Protein AF-A0ABD2HCS8-F1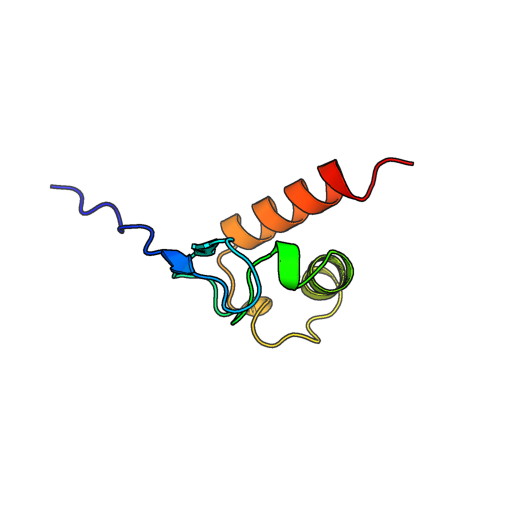 (afdb_monomer_lite)

Radius of gyration: 12.96 Å; chains: 1; bounding box: 29×24×42 Å

Secondary structure (DSSP, 8-state):
--------EEE-SSSS-EEETT---SS-HHHHHHHHHHHHHH-TTSSSGGGS-HHHHHHHHHHHHHHH---

Sequence (71 aa):
MANSPVLEHRPCPTCNGLIAGADPHRLCFECLGPEHAGDGLQYPSCNACPMLPQLSRRHRMEHFQAFYVSP

Foldseek 3Di:
DDPDPPQDWDAAPPDRDIDGPQQPDSGDLVVCDLVNLVCLVVPPPDPRSVSHDPVVNVVSVVVCCVPPVDD

Structure (mmCIF, N/CA/C/O backbone):
data_AF-A0ABD2HCS8-F1
#
_entry.id   AF-A0ABD2HCS8-F1
#
loop_
_atom_site.group_PDB
_atom_site.id
_atom_site.type_symbol
_atom_site.label_atom_id
_atom_site.label_alt_id
_atom_site.label_comp_id
_atom_site.label_asym_id
_atom_site.label_entity_id
_atom_site.label_seq_id
_atom_site.pdbx_PDB_ins_code
_atom_site.Cartn_x
_atom_site.Cartn_y
_atom_site.Cartn_z
_atom_site.occupancy
_atom_site.B_iso_or_equiv
_atom_site.auth_seq_id
_atom_site.auth_comp_id
_atom_site.auth_asym_id
_atom_site.auth_atom_id
_atom_site.pdbx_PDB_model_num
ATOM 1 N N . MET A 1 1 ? 17.834 7.920 -25.382 1.00 37.03 1 MET A N 1
ATOM 2 C CA . MET A 1 1 ? 16.368 7.861 -25.201 1.00 37.03 1 MET A CA 1
ATOM 3 C C . MET A 1 1 ? 16.116 7.143 -23.887 1.00 37.03 1 MET A C 1
ATOM 5 O O . MET A 1 1 ? 16.372 5.950 -23.808 1.00 37.03 1 MET A O 1
ATOM 9 N N . ALA A 1 2 ? 15.779 7.878 -22.827 1.00 42.69 2 ALA A N 1
ATOM 10 C CA . ALA A 1 2 ? 15.507 7.282 -21.524 1.00 42.69 2 ALA A CA 1
ATOM 11 C C . ALA A 1 2 ? 14.139 6.587 -21.590 1.00 42.69 2 ALA A C 1
ATOM 13 O O . ALA A 1 2 ? 13.120 7.259 -21.728 1.00 42.69 2 ALA A O 1
ATOM 14 N N . ASN A 1 3 ? 14.122 5.253 -21.555 1.00 43.41 3 ASN A N 1
ATOM 15 C CA . ASN A 1 3 ? 12.900 4.495 -21.301 1.00 43.41 3 ASN A CA 1
A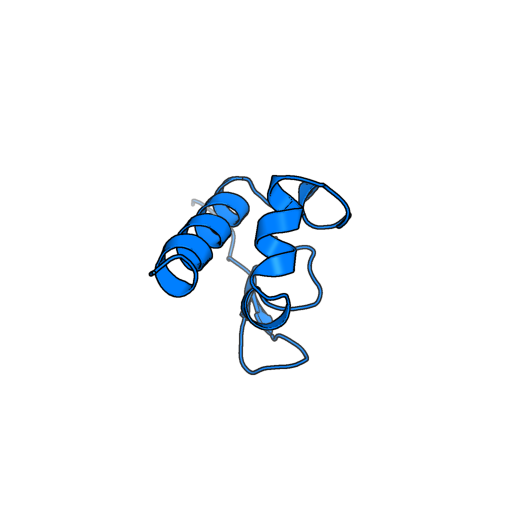TOM 16 C C . ASN A 1 3 ? 12.539 4.726 -19.831 1.00 43.41 3 ASN A C 1
ATOM 18 O O . ASN A 1 3 ? 13.023 4.020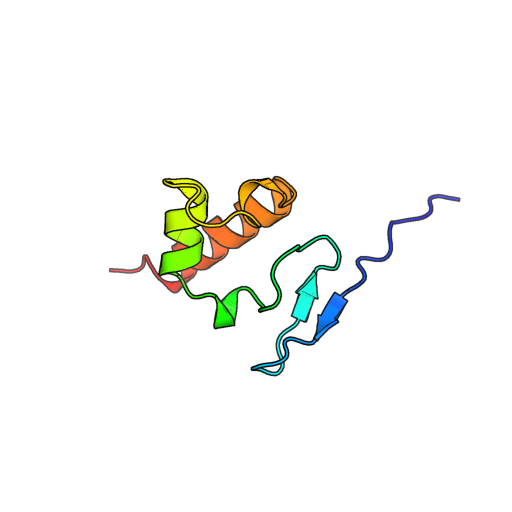 -18.948 1.00 43.41 3 ASN A O 1
ATOM 22 N N . SER A 1 4 ? 11.752 5.765 -19.559 1.00 46.59 4 SER A N 1
ATOM 23 C CA . SER A 1 4 ? 11.060 5.884 -18.281 1.00 46.59 4 SER A CA 1
ATOM 24 C C . SER A 1 4 ? 10.240 4.607 -18.097 1.00 46.59 4 SER A C 1
ATOM 26 O O . SER A 1 4 ? 9.468 4.281 -19.004 1.00 46.59 4 SER A O 1
ATOM 28 N N . PRO A 1 5 ? 10.398 3.854 -16.995 1.00 52.72 5 PRO A N 1
ATOM 29 C CA . PRO A 1 5 ? 9.539 2.711 -16.753 1.00 52.72 5 PRO A CA 1
ATOM 30 C C . PRO A 1 5 ? 8.113 3.247 -16.710 1.00 52.72 5 PRO A C 1
ATOM 32 O O . PRO A 1 5 ? 7.794 4.110 -15.889 1.00 52.72 5 PRO A O 1
ATOM 35 N N . VAL A 1 6 ? 7.275 2.795 -17.642 1.00 54.50 6 VAL A N 1
ATOM 36 C CA . VAL A 1 6 ? 5.840 3.028 -17.554 1.00 54.50 6 VAL A CA 1
ATOM 37 C C . VAL A 1 6 ? 5.453 2.480 -16.188 1.00 54.50 6 VAL A C 1
ATOM 39 O O . VAL A 1 6 ? 5.639 1.292 -15.924 1.00 54.50 6 VAL A O 1
ATOM 42 N N . LEU A 1 7 ? 5.011 3.352 -15.279 1.00 61.34 7 LEU A N 1
ATOM 43 C CA . LEU A 1 7 ? 4.330 2.905 -14.074 1.00 61.34 7 LEU A CA 1
ATOM 44 C C . LEU A 1 7 ? 3.042 2.246 -14.567 1.00 61.34 7 LEU A C 1
ATOM 46 O O . LEU A 1 7 ? 2.021 2.898 -14.779 1.00 61.34 7 LEU A O 1
ATOM 50 N N . GLU A 1 8 ? 3.134 0.957 -14.864 1.00 79.31 8 GLU A N 1
ATOM 51 C CA . GLU A 1 8 ? 1.992 0.135 -15.206 1.00 79.31 8 GLU A CA 1
ATOM 52 C C . GLU A 1 8 ? 1.103 0.118 -13.966 1.00 79.31 8 GLU A C 1
ATOM 54 O O . GLU A 1 8 ? 1.602 -0.070 -12.862 1.00 79.31 8 GLU A O 1
ATOM 59 N N . HIS A 1 9 ? -0.186 0.405 -14.103 1.00 84.44 9 HIS A N 1
ATOM 60 C CA . HIS A 1 9 ? -1.128 0.359 -12.989 1.00 84.44 9 HIS A CA 1
ATOM 61 C C . HIS A 1 9 ? -2.203 -0.665 -13.323 1.00 84.44 9 HIS A C 1
ATOM 63 O O . HIS A 1 9 ? -2.698 -0.697 -14.449 1.00 84.44 9 HIS A O 1
ATOM 69 N N . ARG A 1 10 ? -2.584 -1.487 -12.343 1.00 88.94 10 ARG A N 1
ATOM 70 C CA . ARG A 1 10 ? -3.696 -2.435 -12.474 1.00 88.94 10 ARG A CA 1
ATOM 71 C C . ARG A 1 10 ? -4.886 -1.992 -11.619 1.00 88.94 10 ARG A C 1
ATOM 73 O O . ARG A 1 10 ? -4.671 -1.423 -10.546 1.00 88.94 10 ARG A O 1
ATOM 80 N N . PRO A 1 11 ? -6.131 -2.233 -12.059 1.00 90.69 11 PRO A N 1
ATOM 81 C CA . PRO A 1 11 ? -7.308 -1.884 -11.274 1.00 90.69 11 PRO A CA 1
ATOM 82 C C . PRO A 1 11 ? -7.422 -2.767 -10.027 1.00 90.69 11 PRO A C 1
ATOM 84 O O . PRO A 1 11 ? -7.078 -3.952 -10.046 1.00 90.69 11 PRO A O 1
ATOM 87 N N . CYS A 1 12 ? -7.926 -2.190 -8.939 1.00 90.44 12 CYS A N 1
ATOM 88 C CA . CYS A 1 12 ? -8.318 -2.950 -7.761 1.00 90.44 12 CYS A CA 1
ATOM 89 C C . CYS A 1 12 ? -9.572 -3.789 -8.071 1.00 90.44 12 CYS A C 1
ATOM 91 O O . CYS A 1 12 ? -10.513 -3.274 -8.667 1.00 90.44 12 CYS A O 1
ATOM 93 N N . PRO A 1 13 ? -9.642 -5.065 -7.654 1.00 91.75 13 PRO A N 1
ATOM 94 C CA . PRO A 1 13 ? -10.827 -5.890 -7.892 1.00 91.75 13 PRO A CA 1
ATOM 95 C C . PRO A 1 13 ? -12.024 -5.523 -6.998 1.00 91.75 13 PRO A C 1
ATOM 97 O O . PRO A 1 13 ? -13.130 -5.985 -7.256 1.00 91.75 13 PRO A O 1
ATOM 100 N N . THR A 1 14 ? -11.809 -4.732 -5.941 1.00 92.00 14 THR A N 1
ATOM 101 C CA . THR A 1 14 ? -12.827 -4.435 -4.915 1.00 92.00 14 THR A CA 1
ATOM 102 C C . THR A 1 14 ? -13.349 -3.000 -4.990 1.00 92.00 14 THR A C 1
ATOM 104 O O . THR A 1 14 ? -14.461 -2.721 -4.552 1.00 92.00 14 THR A O 1
ATOM 107 N N . CYS A 1 15 ? -12.565 -2.074 -5.539 1.00 89.62 15 CYS A N 1
ATOM 108 C CA . CYS A 1 15 ? -12.931 -0.664 -5.649 1.00 89.62 15 CYS A CA 1
ATOM 109 C C . CYS A 1 15 ? -12.420 -0.078 -6.968 1.00 89.62 15 CYS A C 1
ATOM 111 O O . CYS A 1 15 ? -11.645 -0.712 -7.675 1.00 89.62 15 CYS A O 1
ATOM 113 N N . ASN A 1 16 ? -12.781 1.168 -7.272 1.00 89.12 16 ASN A N 1
ATOM 114 C CA . ASN A 1 16 ? -12.312 1.859 -8.479 1.00 89.12 16 ASN A CA 1
ATOM 115 C C . ASN A 1 16 ? -10.884 2.445 -8.347 1.00 89.12 16 ASN A C 1
ATOM 117 O O . ASN A 1 16 ? -10.519 3.383 -9.052 1.00 89.12 16 ASN A O 1
ATOM 121 N N . GLY A 1 17 ? -10.098 1.945 -7.389 1.00 86.44 17 GLY A N 1
ATOM 122 C CA . GLY A 1 17 ? -8.731 2.383 -7.117 1.00 86.44 17 GLY A CA 1
ATOM 123 C C . GLY A 1 17 ? -7.692 1.703 -8.009 1.00 86.44 17 GLY A C 1
ATOM 124 O O . GLY A 1 17 ? -7.958 0.689 -8.656 1.00 86.44 17 GLY A O 1
ATOM 125 N N . LEU A 1 18 ? -6.472 2.242 -7.994 1.00 87.19 18 LEU A N 1
ATOM 126 C CA . LEU A 1 18 ? -5.337 1.726 -8.761 1.00 87.19 18 LEU A CA 1
ATOM 127 C C . LEU A 1 18 ? -4.290 1.078 -7.850 1.00 87.19 18 LEU A C 1
ATOM 129 O O . LEU A 1 18 ? -4.043 1.518 -6.727 1.00 87.19 18 LEU A O 1
ATOM 133 N N . ILE A 1 19 ? -3.662 0.028 -8.366 1.00 87.12 19 ILE A N 1
ATOM 134 C CA . ILE A 1 19 ? -2.535 -0.680 -7.766 1.00 87.12 19 ILE A CA 1
ATOM 135 C C . ILE A 1 19 ? -1.330 -0.425 -8.668 1.00 87.12 19 ILE A C 1
ATOM 137 O O . ILE A 1 19 ? -1.393 -0.694 -9.869 1.00 87.12 19 ILE A O 1
ATOM 141 N N . ALA A 1 20 ? -0.236 0.095 -8.112 1.00 83.69 20 ALA A N 1
ATOM 142 C CA . ALA A 1 20 ? 0.999 0.258 -8.874 1.00 83.69 20 ALA A CA 1
ATOM 143 C C . ALA A 1 20 ? 1.510 -1.114 -9.349 1.00 83.69 20 A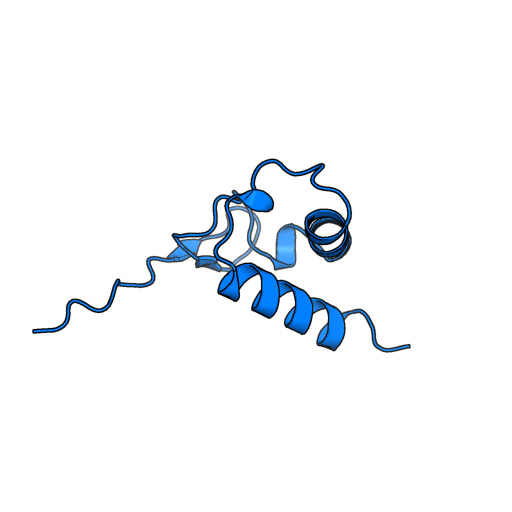LA A C 1
ATOM 145 O O . ALA A 1 20 ? 1.396 -2.104 -8.643 1.00 83.69 20 ALA A O 1
ATOM 146 N N . GLY A 1 21 ? 2.087 -1.207 -10.538 1.00 82.94 21 GLY A N 1
ATOM 147 C CA . GLY A 1 21 ? 2.481 -2.487 -11.142 1.00 82.94 21 GLY A CA 1
ATOM 148 C C . GLY A 1 21 ? 3.602 -3.184 -10.376 1.00 82.94 21 GLY A C 1
ATOM 149 O O . GLY A 1 21 ? 3.645 -4.407 -10.308 1.00 82.94 21 GLY A O 1
ATOM 150 N N . ALA A 1 22 ? 4.455 -2.400 -9.713 1.00 81.50 22 ALA A N 1
ATOM 151 C CA . ALA A 1 22 ? 5.468 -2.896 -8.784 1.00 81.50 22 ALA A CA 1
ATOM 152 C C . ALA A 1 22 ? 4.891 -3.307 -7.414 1.00 81.50 22 ALA A C 1
ATOM 154 O O . ALA A 1 22 ? 5.642 -3.688 -6.519 1.00 81.50 22 ALA A O 1
ATOM 155 N N . ASP A 1 23 ? 3.578 -3.182 -7.221 1.00 84.25 23 ASP A N 1
ATOM 156 C CA . ASP A 1 23 ? 2.894 -3.520 -5.987 1.00 84.25 23 ASP A CA 1
ATOM 157 C C . ASP A 1 23 ? 2.434 -4.988 -6.017 1.00 84.25 23 ASP A C 1
ATOM 159 O O . ASP A 1 23 ? 1.536 -5.359 -6.782 1.00 84.25 23 ASP A O 1
ATOM 163 N N . PRO A 1 24 ? 3.026 -5.855 -5.182 1.00 85.38 24 PRO A N 1
ATOM 164 C CA . PRO A 1 24 ? 2.692 -7.273 -5.159 1.00 85.38 24 PRO A CA 1
ATOM 165 C C . PRO A 1 24 ? 1.299 -7.549 -4.573 1.00 85.38 24 PRO A C 1
ATOM 167 O O . PRO A 1 24 ? 0.800 -8.668 -4.697 1.00 85.38 24 PRO A O 1
ATOM 170 N N . HIS A 1 25 ? 0.634 -6.563 -3.961 1.00 87.12 25 HIS A N 1
ATOM 171 C CA . HIS A 1 25 ? -0.678 -6.760 -3.353 1.00 87.12 25 HIS A CA 1
ATOM 172 C C . HIS A 1 25 ? -1.782 -6.907 -4.399 1.00 87.12 25 HIS A C 1
ATOM 174 O O . HIS A 1 25 ? -1.850 -6.166 -5.378 1.00 87.12 25 HIS A O 1
ATOM 180 N N . ARG A 1 26 ? -2.713 -7.834 -4.152 1.00 87.44 26 ARG A N 1
ATOM 181 C CA . ARG A 1 26 ? -3.909 -8.024 -4.989 1.00 87.44 26 ARG A CA 1
ATOM 1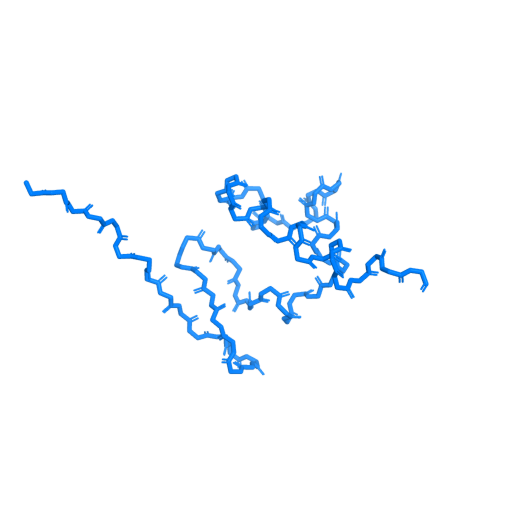82 C C . ARG A 1 26 ? -4.928 -6.884 -4.851 1.00 87.44 26 ARG A C 1
ATOM 184 O O . ARG A 1 26 ? -5.756 -6.709 -5.737 1.00 87.44 26 ARG A O 1
ATOM 191 N N . LEU A 1 27 ? -4.873 -6.143 -3.746 1.00 88.31 27 LEU A N 1
ATOM 192 C CA . LEU A 1 27 ? -5.765 -5.030 -3.421 1.00 88.31 27 LEU A CA 1
ATOM 193 C C . LEU A 1 27 ? -4.989 -3.711 -3.406 1.00 88.31 27 LEU A C 1
ATOM 195 O O . LEU A 1 27 ? -3.788 -3.698 -3.126 1.00 88.31 27 LEU A O 1
ATOM 199 N N . CYS A 1 28 ? -5.677 -2.605 -3.698 1.00 86.94 28 CYS A N 1
ATOM 200 C CA . CYS A 1 28 ? -5.101 -1.269 -3.551 1.00 86.94 28 CYS A CA 1
ATOM 201 C C . CYS A 1 28 ? -4.899 -0.908 -2.080 1.00 86.94 28 CYS A C 1
ATOM 203 O O . CYS A 1 28 ? -5.434 -1.555 -1.179 1.00 86.94 28 CYS A O 1
ATOM 205 N N . PHE A 1 29 ? -4.128 0.153 -1.852 1.00 80.62 29 PHE A N 1
ATOM 206 C CA . PHE A 1 29 ? -3.774 0.592 -0.508 1.00 80.62 29 PHE A CA 1
ATOM 207 C C . PHE A 1 29 ? -5.013 0.941 0.348 1.00 80.62 29 PHE A C 1
ATOM 209 O O . PHE A 1 29 ? -5.036 0.582 1.518 1.00 80.62 29 PHE A O 1
ATOM 216 N N . GLU A 1 30 ? -6.059 1.539 -0.240 1.00 83.31 30 GLU A N 1
ATOM 217 C CA . GLU A 1 30 ? -7.341 1.823 0.436 1.00 83.31 30 GLU A CA 1
ATOM 218 C C . GLU A 1 30 ? -8.026 0.535 0.919 1.00 83.31 30 GLU A C 1
ATOM 220 O O . GLU A 1 30 ? -8.454 0.437 2.063 1.00 83.31 30 GLU A O 1
ATOM 225 N N . CYS A 1 31 ? -8.096 -0.489 0.061 1.00 87.25 31 CYS A N 1
ATOM 226 C CA . CYS A 1 31 ? -8.771 -1.750 0.380 1.00 87.25 31 CYS A CA 1
ATOM 227 C C . CYS A 1 31 ? -7.968 -2.674 1.305 1.00 87.25 31 CYS A C 1
ATOM 229 O O . CYS A 1 31 ? -8.556 -3.572 1.899 1.00 87.25 31 CYS A O 1
ATOM 231 N N . LEU A 1 32 ? -6.645 -2.502 1.396 1.00 84.88 32 LEU A N 1
ATOM 232 C CA . LEU A 1 32 ? -5.823 -3.190 2.400 1.00 84.88 32 LEU A CA 1
ATOM 233 C C . LEU A 1 32 ? -6.040 -2.607 3.801 1.00 84.88 32 LEU A C 1
ATOM 235 O O . LEU A 1 32 ? -5.930 -3.332 4.784 1.00 84.88 32 LEU A O 1
ATOM 239 N N . GLY A 1 33 ? -6.362 -1.317 3.876 1.00 81.62 33 GLY A N 1
ATOM 240 C CA . GLY A 1 33 ? -6.655 -0.626 5.120 1.00 81.62 33 GLY A CA 1
ATOM 241 C C . GLY A 1 33 ? -5.415 -0.198 5.922 1.00 81.62 33 GLY A C 1
ATOM 242 O O . GLY A 1 33 ? -4.286 -0.622 5.645 1.00 81.62 33 GLY A O 1
ATOM 243 N N . PRO A 1 34 ? -5.628 0.670 6.928 1.00 74.38 34 PRO A N 1
ATOM 244 C CA . PRO A 1 34 ? -4.565 1.254 7.748 1.00 74.38 34 PRO A CA 1
ATOM 245 C C . PRO A 1 34 ? -3.843 0.231 8.628 1.00 74.38 34 PRO A C 1
ATOM 247 O O . PRO A 1 34 ? -2.628 0.329 8.790 1.00 74.38 34 PRO A O 1
ATOM 250 N N . GLU A 1 35 ? -4.557 -0.771 9.145 1.00 76.88 35 GLU A N 1
ATOM 251 C CA . GLU A 1 35 ? -3.983 -1.818 10.001 1.00 76.88 35 GLU A CA 1
ATOM 252 C C . GLU A 1 35 ? -2.913 -2.619 9.247 1.00 76.88 35 GLU A C 1
ATOM 254 O O . GLU A 1 35 ? -1.782 -2.736 9.709 1.00 76.88 35 GLU A O 1
ATOM 259 N N . HIS A 1 36 ? -3.210 -3.054 8.016 1.00 77.19 36 HIS A N 1
ATOM 260 C CA . HIS A 1 36 ? -2.259 -3.786 7.170 1.00 77.19 36 HIS A CA 1
ATOM 261 C C . HIS A 1 36 ? -1.018 -2.957 6.821 1.00 77.19 36 HIS A C 1
ATOM 263 O O . HIS A 1 36 ? 0.089 -3.487 6.703 1.00 77.19 36 HIS A O 1
ATOM 269 N N . ALA A 1 37 ? -1.187 -1.649 6.622 1.00 70.00 37 ALA A N 1
ATOM 270 C CA . ALA A 1 37 ? -0.076 -0.758 6.318 1.00 70.00 37 ALA A CA 1
ATOM 271 C C . ALA A 1 37 ? 0.816 -0.493 7.538 1.00 70.00 37 ALA A C 1
ATOM 273 O O . ALA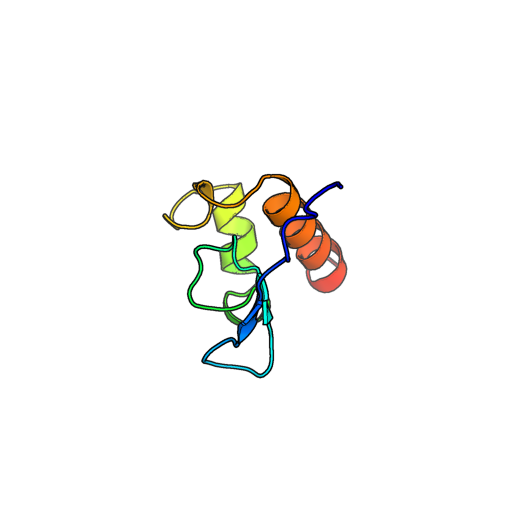 A 1 37 ? 2.038 -0.443 7.384 1.00 70.00 37 ALA A O 1
ATOM 274 N N . GLY A 1 38 ? 0.221 -0.364 8.728 1.00 67.25 38 GLY A N 1
ATOM 275 C CA . GLY A 1 38 ? 0.942 -0.268 9.998 1.00 67.25 38 GLY A CA 1
ATOM 276 C C . GLY A 1 38 ? 1.697 -1.556 10.329 1.00 67.25 38 GLY A C 1
ATOM 277 O O . GLY A 1 38 ? 2.895 -1.511 10.619 1.00 67.25 38 GLY A O 1
ATOM 278 N N . ASP A 1 39 ? 1.033 -2.703 10.184 1.00 68.12 39 ASP A N 1
ATOM 279 C CA . ASP A 1 39 ? 1.623 -4.020 10.419 1.00 68.12 39 ASP A CA 1
ATOM 280 C C . ASP A 1 39 ? 2.750 -4.302 9.434 1.00 68.12 39 ASP A C 1
ATOM 282 O O . ASP A 1 39 ? 3.849 -4.643 9.849 1.00 68.12 39 ASP A O 1
ATOM 286 N N . GLY A 1 40 ? 2.555 -4.049 8.137 1.00 63.88 40 GLY A N 1
ATOM 287 C CA . GLY A 1 40 ? 3.587 -4.250 7.116 1.00 63.88 40 GLY A CA 1
ATOM 288 C C . GLY A 1 40 ? 4.905 -3.496 7.359 1.00 63.88 40 GLY A C 1
ATOM 289 O O . GLY A 1 40 ? 5.914 -3.840 6.737 1.00 63.88 40 GLY A O 1
ATOM 290 N N . LEU A 1 41 ? 4.909 -2.490 8.244 1.00 61.19 41 LEU A N 1
ATOM 291 C CA . LEU A 1 41 ? 6.090 -1.740 8.684 1.00 61.19 41 LEU A CA 1
ATOM 292 C C . LEU A 1 41 ? 6.720 -2.288 9.975 1.00 61.19 41 LEU A C 1
ATOM 294 O O . LEU A 1 41 ? 7.940 -2.207 10.111 1.00 61.19 41 LEU A O 1
ATOM 298 N N . GLN A 1 42 ? 5.925 -2.821 10.910 1.00 62.25 42 GLN A N 1
ATOM 299 C CA . GLN A 1 42 ? 6.396 -3.259 12.237 1.00 62.25 42 GLN A CA 1
ATOM 300 C C . GLN A 1 42 ? 6.523 -4.784 12.373 1.00 62.25 42 GLN A C 1
ATOM 302 O O . GLN A 1 42 ? 7.455 -5.269 13.012 1.00 62.25 42 GLN A O 1
ATOM 307 N N . TYR A 1 43 ? 5.632 -5.539 11.732 1.00 63.06 43 TYR A N 1
ATOM 308 C CA . TYR A 1 43 ? 5.558 -6.995 11.762 1.00 63.06 43 TYR A CA 1
ATOM 309 C C . TYR A 1 43 ? 5.272 -7.524 10.351 1.00 63.06 43 TYR A C 1
ATOM 311 O O . TYR A 1 43 ? 4.162 -7.365 9.849 1.00 63.06 43 TYR A O 1
ATOM 319 N N . PRO A 1 44 ? 6.225 -8.196 9.680 1.00 62.19 44 PRO A N 1
ATOM 320 C CA . PRO A 1 44 ? 6.019 -8.714 8.331 1.00 62.19 44 PRO A CA 1
ATOM 321 C C . PRO A 1 44 ? 5.131 -9.973 8.351 1.00 62.19 44 PRO A C 1
ATOM 323 O O . PRO A 1 44 ? 5.541 -11.048 7.928 1.00 62.19 44 PRO A O 1
ATOM 326 N N . SER A 1 45 ? 3.901 -9.851 8.850 1.00 68.44 45 SER A N 1
ATOM 327 C CA . SER A 1 45 ? 2.840 -10.850 8.720 1.00 68.44 45 SER A CA 1
ATOM 328 C C . SER A 1 45 ? 2.415 -10.994 7.256 1.00 68.44 45 SER A C 1
ATOM 330 O O . SER A 1 45 ? 2.026 -12.072 6.808 1.00 68.44 45 SER A O 1
ATOM 332 N N . CYS A 1 46 ? 2.545 -9.917 6.475 1.00 79.69 46 CYS A N 1
ATOM 333 C CA . CYS A 1 46 ? 2.291 -9.917 5.046 1.00 79.69 46 CYS A CA 1
ATOM 334 C C . CYS A 1 46 ? 3.563 -10.202 4.234 1.00 79.69 46 CYS A C 1
ATOM 336 O O . CYS A 1 46 ? 4.499 -9.404 4.217 1.00 79.69 46 CYS A O 1
ATOM 338 N N . ASN A 1 47 ? 3.532 -11.276 3.443 1.00 81.69 47 ASN A N 1
ATOM 339 C CA . ASN A 1 47 ? 4.620 -11.658 2.532 1.00 81.69 47 ASN A CA 1
ATOM 340 C C . ASN A 1 47 ? 4.844 -10.671 1.369 1.00 81.69 47 ASN A C 1
ATOM 342 O O . ASN A 1 47 ? 5.912 -10.660 0.764 1.00 81.69 47 ASN A O 1
ATOM 346 N N . ALA A 1 48 ? 3.852 -9.835 1.049 1.00 83.00 48 ALA A N 1
ATOM 347 C CA . ALA A 1 48 ? 3.919 -8.873 -0.051 1.00 83.00 48 ALA A CA 1
ATOM 348 C C . ALA A 1 48 ? 4.573 -7.539 0.374 1.00 83.00 48 ALA A C 1
ATOM 350 O O . ALA A 1 48 ? 5.282 -6.911 -0.412 1.00 83.00 48 ALA A O 1
ATOM 351 N N . CYS A 1 49 ? 4.403 -7.127 1.634 1.00 79.44 49 CYS A N 1
ATOM 352 C CA . CYS A 1 49 ? 5.007 -5.916 2.198 1.00 79.44 49 CYS A CA 1
ATOM 353 C C . CYS A 1 49 ? 6.546 -5.826 2.068 1.00 79.44 49 CYS A C 1
ATOM 355 O O . CYS A 1 49 ? 7.024 -4.762 1.665 1.00 79.44 49 CYS A O 1
ATOM 357 N N . PRO A 1 50 ? 7.353 -6.880 2.330 1.00 78.25 50 PRO A N 1
ATOM 358 C CA . PRO A 1 50 ? 8.809 -6.804 2.171 1.00 78.25 50 PRO A CA 1
ATOM 359 C C . PRO A 1 50 ? 9.258 -6.690 0.708 1.00 78.25 50 PRO A C 1
ATOM 361 O O . PRO A 1 50 ? 10.350 -6.189 0.446 1.00 78.25 50 PRO A O 1
ATOM 364 N N . MET A 1 51 ? 8.418 -7.115 -0.240 1.00 82.12 51 MET A N 1
ATOM 365 C CA . MET A 1 51 ? 8.696 -7.046 -1.677 1.00 82.12 51 MET A CA 1
ATOM 366 C C . MET A 1 51 ? 8.390 -5.666 -2.280 1.00 82.12 51 MET A C 1
ATOM 368 O O . MET A 1 51 ? 8.763 -5.402 -3.422 1.00 82.12 51 MET A O 1
ATOM 372 N N . LEU A 1 52 ? 7.729 -4.770 -1.535 1.00 76.50 52 LEU A N 1
ATOM 373 C CA . LEU A 1 52 ? 7.434 -3.424 -2.019 1.00 76.50 52 LEU A CA 1
ATOM 374 C C . LEU A 1 52 ? 8.710 -2.578 -2.193 1.00 76.50 52 LEU A C 1
ATOM 376 O O . LEU A 1 52 ? 9.575 -2.544 -1.300 1.00 76.50 52 LEU A O 1
ATOM 380 N N . PRO A 1 53 ? 8.784 -1.768 -3.268 1.00 75.81 53 PRO A N 1
ATOM 381 C CA . PRO A 1 53 ? 9.803 -0.733 -3.393 1.00 75.81 53 PRO A CA 1
ATOM 382 C C . PRO A 1 53 ? 9.820 0.187 -2.163 1.00 75.81 53 PRO A C 1
ATOM 384 O O . PRO A 1 53 ? 8.773 0.517 -1.602 1.00 75.81 53 PRO A O 1
ATOM 387 N N . GLN A 1 54 ? 11.007 0.631 -1.733 1.00 71.75 54 GLN A N 1
ATOM 388 C CA . GLN A 1 54 ? 11.141 1.506 -0.554 1.00 71.75 54 GLN A CA 1
ATOM 389 C C . GLN A 1 54 ? 10.318 2.798 -0.676 1.00 71.75 54 GLN A C 1
ATOM 391 O O . GLN A 1 54 ? 9.685 3.206 0.295 1.00 71.75 54 GLN A O 1
ATOM 396 N N . LEU A 1 55 ? 10.281 3.411 -1.865 1.00 69.50 55 LEU A N 1
ATOM 397 C CA . LEU A 1 55 ? 9.489 4.620 -2.119 1.00 69.50 55 LEU A CA 1
ATOM 398 C C . LEU A 1 55 ? 7.986 4.366 -1.947 1.00 69.50 55 LEU A C 1
ATOM 400 O O . LEU A 1 55 ? 7.302 5.147 -1.295 1.00 69.50 55 LEU A O 1
ATOM 404 N N . SER A 1 56 ? 7.482 3.235 -2.448 1.00 71.12 56 SER A N 1
ATOM 405 C CA . SER A 1 56 ? 6.077 2.843 -2.291 1.00 71.12 56 SER A CA 1
ATOM 406 C C . SER A 1 56 ? 5.710 2.569 -0.831 1.00 71.12 56 SER A C 1
ATOM 408 O O . SER A 1 56 ? 4.608 2.907 -0.408 1.00 71.12 56 SER A O 1
ATOM 410 N N . ARG A 1 57 ? 6.635 2.003 -0.040 1.00 69.62 57 ARG A N 1
ATOM 411 C CA . ARG A 1 57 ? 6.445 1.836 1.411 1.00 69.62 57 ARG A CA 1
ATOM 412 C C . ARG A 1 57 ? 6.335 3.180 2.125 1.00 69.62 57 ARG A C 1
ATOM 414 O O . ARG A 1 57 ? 5.425 3.358 2.928 1.00 69.62 57 ARG A O 1
ATOM 421 N N . ARG A 1 58 ? 7.217 4.130 1.796 1.00 72.88 58 ARG A N 1
ATOM 422 C CA . ARG A 1 58 ? 7.201 5.476 2.385 1.00 72.88 58 ARG A CA 1
ATOM 423 C C . ARG A 1 58 ? 5.921 6.238 2.043 1.00 72.88 58 ARG A C 1
ATOM 425 O O . ARG A 1 58 ? 5.264 6.711 2.958 1.00 72.88 58 ARG A O 1
ATOM 432 N N . HIS A 1 59 ? 5.523 6.280 0.770 1.00 75.06 59 HIS A N 1
ATOM 433 C CA . HIS A 1 59 ? 4.287 6.962 0.368 1.00 75.06 59 HIS A CA 1
ATOM 434 C C . HIS A 1 59 ? 3.046 6.372 1.045 1.00 75.06 59 HIS A C 1
ATOM 436 O O . HIS A 1 59 ? 2.159 7.112 1.453 1.00 75.06 59 HIS A O 1
ATOM 442 N N . ARG A 1 60 ? 2.985 5.041 1.205 1.00 74.06 60 ARG A N 1
ATOM 443 C CA . ARG A 1 60 ? 1.898 4.404 1.961 1.00 74.06 60 ARG A CA 1
ATOM 444 C C . ARG A 1 60 ? 1.894 4.870 3.418 1.00 74.06 60 ARG A C 1
ATOM 446 O O . ARG A 1 60 ? 0.841 5.238 3.921 1.00 74.06 60 ARG A O 1
ATOM 453 N N . MET A 1 61 ? 3.052 4.893 4.075 1.00 72.06 61 MET A N 1
ATOM 454 C CA . MET A 1 61 ? 3.175 5.360 5.459 1.00 72.06 61 MET A CA 1
ATOM 455 C C . MET A 1 61 ? 2.737 6.821 5.619 1.00 72.06 61 MET A C 1
ATOM 457 O O . MET A 1 61 ? 1.948 7.117 6.511 1.00 72.06 61 MET A O 1
ATOM 461 N N . GLU A 1 62 ? 3.204 7.711 4.743 1.00 74.94 62 GLU A N 1
ATOM 462 C CA . GLU A 1 62 ? 2.847 9.136 4.752 1.00 74.94 62 GLU A CA 1
ATOM 463 C C . GLU A 1 62 ? 1.341 9.342 4.544 1.00 74.94 62 GLU A C 1
ATOM 465 O O . GLU A 1 62 ? 0.725 10.119 5.271 1.00 74.94 62 GLU A O 1
ATOM 470 N N . HIS A 1 63 ? 0.726 8.595 3.618 1.00 73.94 63 HIS A N 1
ATOM 471 C CA . HIS A 1 63 ? -0.724 8.625 3.408 1.00 73.94 63 HIS A CA 1
ATOM 472 C C . HIS A 1 63 ? -1.479 8.225 4.679 1.00 73.94 63 HIS A C 1
ATOM 474 O O . HIS A 1 63 ? -2.361 8.945 5.135 1.00 73.94 63 HIS A O 1
ATOM 480 N N . PHE A 1 64 ? -1.110 7.116 5.321 1.00 70.00 64 PHE A N 1
ATOM 481 C CA . PHE A 1 64 ? -1.802 6.691 6.541 1.00 70.00 64 PHE A CA 1
ATOM 482 C C . PHE A 1 64 ? -1.565 7.627 7.728 1.00 70.00 64 PHE A C 1
ATOM 484 O O . PHE A 1 64 ? -2.503 7.904 8.471 1.00 70.00 64 PHE A O 1
ATOM 491 N N . GLN A 1 65 ? -0.361 8.177 7.886 1.00 68.81 65 GLN A N 1
ATOM 492 C CA . GLN A 1 65 ? -0.100 9.182 8.916 1.00 68.81 65 GLN A CA 1
ATOM 493 C C . GLN A 1 65 ? -0.931 10.452 8.705 1.00 68.81 65 GLN A C 1
ATOM 495 O O . GLN A 1 65 ? -1.487 10.974 9.665 1.00 68.81 65 GLN A O 1
ATOM 500 N N . ALA A 1 66 ? -1.064 10.918 7.462 1.00 69.00 66 ALA A N 1
ATOM 501 C CA . ALA A 1 66 ? -1.832 12.119 7.151 1.00 69.00 66 ALA A CA 1
ATOM 502 C C . ALA A 1 66 ? -3.351 11.929 7.308 1.00 69.00 66 ALA A C 1
ATOM 504 O O . ALA A 1 66 ? -4.033 12.852 7.746 1.00 69.00 66 ALA A O 1
ATOM 505 N N . PHE A 1 67 ? -3.886 10.754 6.954 1.00 63.84 67 PHE A N 1
ATOM 506 C CA . PHE A 1 67 ? -5.336 10.521 6.904 1.00 63.84 67 PHE A CA 1
ATOM 507 C C . PHE A 1 67 ? -5.915 9.786 8.123 1.00 63.84 67 PHE A C 1
ATOM 509 O O . PHE A 1 67 ? -7.104 9.932 8.390 1.00 63.84 67 PHE A O 1
ATOM 516 N N . TYR A 1 68 ? -5.112 9.011 8.860 1.00 60.81 68 TYR A N 1
ATOM 517 C CA . TYR A 1 68 ? -5.595 8.149 9.951 1.00 60.81 68 TYR A CA 1
ATOM 518 C C . TYR A 1 68 ? -4.942 8.421 11.317 1.00 60.81 68 TYR A C 1
ATOM 520 O O . TYR A 1 68 ? -5.412 7.886 12.316 1.00 60.81 68 TYR A O 1
ATOM 528 N N . VAL A 1 69 ? -3.893 9.254 11.395 1.00 56.16 69 VAL A N 1
ATOM 529 C CA . VAL A 1 69 ? -3.220 9.638 12.661 1.00 56.16 69 VAL A CA 1
ATOM 530 C C . VAL A 1 69 ? -3.500 11.110 13.010 1.00 56.16 69 VAL A C 1
ATOM 532 O O . VAL A 1 69 ? -2.663 11.803 13.582 1.00 56.16 69 VAL A O 1
ATOM 535 N N . SER A 1 70 ? -4.692 11.608 12.671 1.00 41.22 70 SER A N 1
ATOM 536 C CA . SER A 1 70 ? -5.190 12.867 13.233 1.00 41.22 70 SER A CA 1
ATOM 537 C C . SER A 1 70 ? -6.026 12.546 14.487 1.00 41.22 70 SER A C 1
ATOM 539 O O . SER A 1 70 ? -6.887 11.672 14.387 1.00 41.22 70 SER A O 1
ATOM 541 N N . PRO A 1 71 ? -5.737 13.167 15.651 1.00 46.69 71 PRO A N 1
ATOM 542 C CA . PRO A 1 71 ? -6.361 12.855 16.944 1.00 46.69 71 PRO A CA 1
ATOM 543 C C . PRO A 1 71 ? -7.870 13.118 16.995 1.00 46.69 71 PRO A C 1
ATOM 545 O O . PRO A 1 71 ? -8.353 13.969 16.213 1.00 46.69 71 PRO A O 1
#

Organism: Pagothenia borchgrevinki (NCBI:txid8213)

pLDDT: mean 73.71, std 13.46, range [37.03, 92.0]